Protein AF-A0A932JL00-F1 (afdb_monomer_lite)

Structure (mmCIF, N/CA/C/O backbone):
data_AF-A0A932JL00-F1
#
_entry.id   AF-A0A932JL00-F1
#
loop_
_atom_site.group_PDB
_atom_site.id
_atom_site.type_symbol
_atom_site.label_atom_id
_atom_site.label_alt_id
_atom_site.label_comp_id
_atom_site.label_asym_id
_atom_site.label_entity_id
_atom_site.label_seq_id
_atom_site.pdbx_PDB_ins_code
_atom_site.Cartn_x
_atom_site.Cartn_y
_atom_site.Cartn_z
_atom_site.occupancy
_atom_site.B_iso_or_equiv
_atom_site.auth_seq_id
_atom_site.auth_comp_id
_atom_site.auth_asym_id
_atom_site.auth_atom_id
_atom_site.pdbx_PDB_model_num
ATOM 1 N N . MET A 1 1 ? 27.528 1.401 -10.870 1.00 78.50 1 MET A N 1
ATOM 2 C CA . MET A 1 1 ? 27.891 0.248 -11.725 1.00 78.50 1 MET A CA 1
ATOM 3 C C . MET A 1 1 ? 27.536 0.495 -13.191 1.00 78.50 1 MET A C 1
ATOM 5 O O . MET A 1 1 ? 28.465 0.604 -13.974 1.00 78.50 1 MET A O 1
ATOM 9 N N 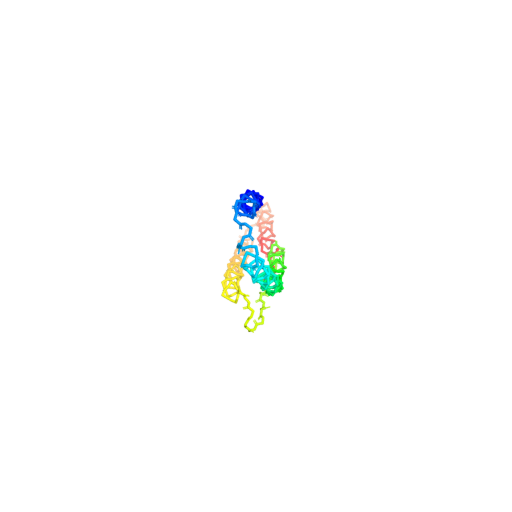. LEU A 1 2 ? 26.266 0.721 -13.560 1.00 83.25 2 LEU A N 1
ATOM 10 C CA . LEU A 1 2 ? 25.858 0.970 -14.962 1.00 83.25 2 LEU A CA 1
ATOM 11 C C . LEU A 1 2 ? 26.535 2.178 -15.641 1.00 83.25 2 LEU A C 1
ATOM 13 O O . LEU A 1 2 ? 26.977 2.084 -16.784 1.00 83.25 2 LEU A O 1
ATOM 17 N N . VAL A 1 3 ? 26.653 3.307 -14.934 1.00 87.56 3 VAL A N 1
ATOM 18 C CA . VAL A 1 3 ? 27.301 4.517 -15.477 1.00 87.56 3 VAL A CA 1
ATOM 19 C C . VAL A 1 3 ? 28.788 4.270 -15.749 1.00 87.56 3 VAL A C 1
ATOM 21 O O . VAL A 1 3 ? 29.287 4.620 -16.811 1.00 87.56 3 VAL A O 1
ATOM 24 N N . ALA A 1 4 ? 29.481 3.591 -14.831 1.00 90.12 4 ALA A N 1
ATOM 25 C CA . ALA A 1 4 ? 30.888 3.241 -15.005 1.00 90.12 4 ALA A CA 1
ATOM 26 C C . ALA A 1 4 ? 31.094 2.278 -16.189 1.00 90.12 4 ALA A C 1
ATOM 28 O O . ALA A 1 4 ? 32.002 2.489 -16.986 1.00 90.12 4 ALA A O 1
ATOM 29 N N . SER A 1 5 ? 30.221 1.277 -16.362 1.00 91.38 5 SER A N 1
ATOM 30 C CA . SER A 1 5 ? 30.289 0.372 -17.518 1.00 91.38 5 SER A CA 1
ATOM 31 C C . SER A 1 5 ? 30.003 1.070 -18.850 1.00 91.38 5 SER A C 1
ATOM 33 O O . SER A 1 5 ? 30.618 0.720 -19.851 1.00 91.38 5 SER A O 1
ATOM 35 N N . LEU A 1 6 ? 29.117 2.074 -18.874 1.00 91.62 6 LEU A N 1
ATOM 36 C CA . LEU A 1 6 ? 28.851 2.883 -20.071 1.00 91.62 6 LEU A CA 1
ATOM 37 C C . LEU A 1 6 ? 30.058 3.741 -20.456 1.00 91.62 6 LEU A C 1
ATOM 39 O O . LEU A 1 6 ? 30.410 3.795 -21.630 1.00 91.62 6 LEU A O 1
ATOM 43 N N . ILE A 1 7 ? 30.706 4.371 -19.471 1.00 93.25 7 ILE A N 1
ATOM 44 C CA . ILE A 1 7 ? 31.892 5.206 -19.698 1.00 93.25 7 ILE A CA 1
ATOM 45 C C . ILE A 1 7 ? 33.051 4.351 -20.219 1.00 93.25 7 ILE A C 1
ATOM 47 O O . ILE A 1 7 ? 33.599 4.649 -21.276 1.00 93.25 7 ILE A O 1
ATOM 51 N N . VAL A 1 8 ? 33.385 3.261 -19.521 1.00 95.88 8 VAL A N 1
ATOM 52 C CA . VAL A 1 8 ? 34.493 2.375 -19.914 1.00 95.88 8 VAL A CA 1
ATOM 53 C C . VAL A 1 8 ? 34.202 1.699 -21.254 1.00 95.88 8 VAL A C 1
ATOM 55 O O . VAL A 1 8 ? 35.066 1.663 -22.124 1.00 95.88 8 VAL A O 1
ATOM 58 N N . GLY A 1 9 ? 32.978 1.205 -21.462 1.00 93.88 9 GLY A N 1
ATOM 59 C CA . GLY A 1 9 ? 32.582 0.600 -22.733 1.00 93.88 9 GLY A CA 1
ATOM 60 C C . GLY A 1 9 ? 32.649 1.587 -23.901 1.00 93.88 9 GLY A C 1
ATOM 61 O O . GLY A 1 9 ? 33.121 1.223 -24.976 1.00 93.88 9 GLY A O 1
ATOM 62 N N . GLY A 1 10 ? 32.230 2.838 -23.685 1.00 93.12 10 GLY A N 1
ATOM 63 C CA . GLY A 1 10 ? 32.310 3.903 -24.683 1.00 93.12 10 GLY A CA 1
ATOM 64 C C . GLY A 1 10 ? 33.749 4.274 -25.046 1.00 93.12 10 GLY A C 1
ATOM 65 O O . GLY A 1 10 ? 34.061 4.397 -26.229 1.00 93.12 10 GLY A O 1
ATOM 66 N N . ASP A 1 11 ? 34.629 4.391 -24.051 1.00 95.19 11 ASP A N 1
ATOM 67 C CA . ASP A 1 11 ? 36.051 4.691 -24.256 1.00 95.19 11 ASP A CA 1
ATOM 68 C C . ASP A 1 11 ? 36.781 3.567 -25.010 1.00 95.19 11 ASP A C 1
ATOM 70 O O . ASP A 1 11 ? 37.475 3.819 -26.000 1.00 95.19 11 ASP A O 1
ATOM 74 N N . VAL A 1 12 ? 36.545 2.309 -24.618 1.00 96.19 12 VAL A N 1
ATOM 75 C CA . VAL A 1 12 ? 37.087 1.129 -25.311 1.00 96.19 12 VAL A CA 1
ATOM 76 C C . VAL A 1 12 ? 36.585 1.073 -26.754 1.00 96.19 12 VAL A C 1
ATOM 78 O O . VAL A 1 12 ? 37.373 0.874 -27.678 1.00 96.19 12 VAL A O 1
ATOM 81 N N . TYR A 1 13 ? 35.286 1.291 -26.972 1.00 94.12 13 TYR A N 1
ATOM 82 C CA . TYR A 1 13 ? 34.692 1.307 -28.307 1.00 94.12 13 TYR A CA 1
ATOM 83 C C . TYR A 1 13 ? 35.281 2.407 -29.198 1.00 94.12 13 TYR A C 1
ATOM 85 O O . TYR A 1 13 ? 35.635 2.152 -30.354 1.00 94.12 13 TYR A O 1
ATOM 93 N N . TYR A 1 14 ? 35.413 3.622 -28.660 1.00 93.62 14 TYR A N 1
ATOM 94 C CA . TYR A 1 14 ? 36.013 4.753 -29.360 1.00 93.62 14 TYR A CA 1
ATOM 95 C C . TYR A 1 14 ? 37.471 4.465 -29.727 1.00 93.62 14 TYR A C 1
ATOM 97 O O . TYR A 1 14 ? 37.856 4.638 -30.884 1.00 93.62 14 TYR A O 1
ATOM 105 N N . SER A 1 15 ? 38.258 3.957 -28.776 1.00 94.25 15 SER A N 1
ATOM 106 C CA . SER A 1 15 ? 39.670 3.623 -28.974 1.00 94.25 15 SER A CA 1
ATOM 107 C C . SER A 1 15 ? 39.868 2.544 -30.042 1.00 94.25 15 SER A C 1
ATOM 109 O O . SER A 1 15 ? 40.681 2.725 -30.949 1.00 94.25 15 SER A O 1
ATOM 111 N N . LEU A 1 16 ? 39.081 1.462 -30.000 1.00 90.81 16 LEU A N 1
ATOM 112 C CA . LEU A 1 16 ? 39.131 0.384 -30.997 1.00 90.81 16 LEU A CA 1
ATOM 113 C C . LEU A 1 16 ? 38.713 0.861 -32.390 1.00 90.81 16 LEU A C 1
ATOM 115 O O . LEU A 1 16 ? 39.381 0.553 -33.376 1.00 90.81 16 LEU A O 1
ATOM 119 N N . THR A 1 17 ? 37.630 1.637 -32.476 1.00 90.75 17 THR A N 1
ATOM 120 C CA . THR A 1 17 ? 37.140 2.168 -33.755 1.00 90.75 17 THR A CA 1
ATOM 121 C C . THR A 1 17 ? 38.160 3.127 -34.362 1.00 90.75 17 THR A C 1
ATOM 123 O O . THR A 1 17 ? 38.459 3.039 -35.550 1.00 90.75 17 THR A O 1
ATOM 126 N N . ARG A 1 18 ? 38.748 4.007 -33.543 1.00 91.44 18 ARG A N 1
ATOM 127 C CA . ARG A 1 18 ? 39.792 4.941 -33.972 1.00 91.44 18 ARG A CA 1
ATOM 128 C C . ARG A 1 18 ? 41.022 4.205 -34.499 1.00 91.44 18 ARG A C 1
ATOM 130 O O . ARG A 1 18 ? 41.490 4.555 -35.575 1.00 91.44 18 ARG A O 1
ATOM 137 N N . MET A 1 19 ? 41.495 3.183 -33.782 1.00 90.94 19 MET A N 1
ATOM 138 C CA . MET A 1 19 ? 42.639 2.360 -34.191 1.00 90.94 19 MET A CA 1
ATOM 139 C C . MET A 1 19 ? 42.373 1.618 -35.510 1.00 90.94 19 MET A C 1
ATOM 141 O O . MET A 1 19 ? 43.203 1.641 -36.415 1.00 90.94 19 MET A O 1
ATOM 145 N N . MET A 1 20 ? 41.192 1.010 -35.661 1.00 88.38 20 MET A N 1
ATOM 146 C CA . MET A 1 20 ? 40.804 0.306 -36.891 1.00 88.38 20 MET A CA 1
ATOM 147 C C . MET A 1 20 ? 40.716 1.238 -38.103 1.00 88.38 20 MET A C 1
ATOM 149 O O . MET A 1 20 ? 41.173 0.881 -39.187 1.00 88.38 20 MET A O 1
ATOM 153 N N . LEU A 1 21 ? 40.153 2.437 -37.926 1.00 89.31 21 LEU A N 1
ATOM 154 C CA . LEU A 1 21 ? 40.015 3.416 -39.006 1.00 89.31 21 LEU A CA 1
ATOM 155 C C . LEU A 1 21 ? 41.364 4.002 -39.450 1.00 89.31 21 LEU A C 1
ATOM 157 O O . LEU A 1 21 ? 41.516 4.324 -40.626 1.00 89.31 21 LEU A O 1
ATOM 161 N N . THR A 1 22 ? 42.344 4.126 -38.546 1.00 90.56 22 THR A N 1
ATOM 162 C CA . THR A 1 22 ? 43.698 4.591 -38.896 1.00 90.56 22 THR A CA 1
ATOM 163 C C . THR A 1 22 ? 44.532 3.528 -39.606 1.00 90.56 22 THR A C 1
ATOM 165 O O . THR A 1 22 ? 45.261 3.861 -40.535 1.00 90.56 22 THR A O 1
ATOM 168 N N . GLU A 1 23 ? 44.419 2.263 -39.195 1.00 90.19 23 GLU A N 1
ATOM 169 C CA . GLU A 1 23 ? 45.230 1.157 -39.730 1.00 90.19 23 GLU A CA 1
ATOM 170 C C . GLU A 1 23 ? 44.653 0.572 -41.031 1.00 90.19 23 GLU A C 1
ATOM 172 O O . GLU A 1 23 ? 45.385 0.088 -41.891 1.00 90.19 23 GLU A O 1
ATOM 177 N N . CYS A 1 24 ? 43.329 0.603 -41.205 1.00 88.00 24 CYS A N 1
ATOM 178 C CA . CYS A 1 24 ? 42.638 0.015 -42.354 1.00 88.00 24 CYS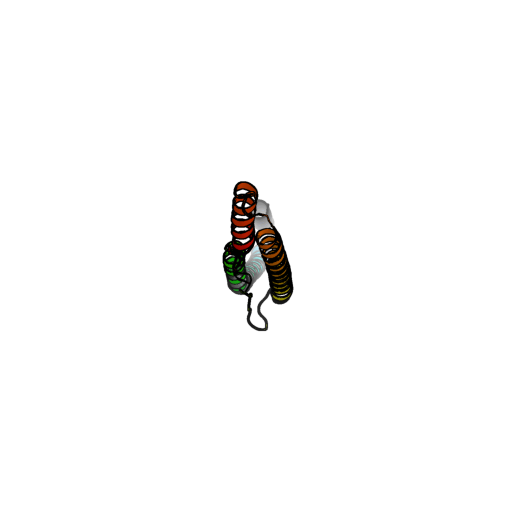 A CA 1
ATOM 179 C C . CYS A 1 24 ? 41.596 0.990 -42.930 1.00 88.00 24 CYS A C 1
ATOM 181 O O . CYS A 1 24 ? 40.391 0.802 -42.747 1.00 88.00 24 CYS A O 1
ATOM 183 N N . PRO A 1 25 ? 42.008 2.011 -43.700 1.00 84.38 25 PRO A N 1
ATOM 184 C CA . PRO A 1 25 ? 41.074 3.009 -44.229 1.00 84.38 25 PRO A CA 1
ATOM 185 C C . PRO A 1 25 ? 40.015 2.416 -45.179 1.00 84.38 25 PRO A C 1
ATOM 187 O O . PRO A 1 25 ? 38.928 2.977 -45.322 1.00 84.38 25 PRO A O 1
ATOM 190 N N . SER A 1 26 ? 40.274 1.244 -45.773 1.00 88.25 26 SER A N 1
ATOM 191 C CA . SER A 1 26 ? 39.343 0.526 -46.658 1.00 88.25 26 SER A CA 1
ATOM 192 C C . SER A 1 26 ? 38.091 -0.036 -45.965 1.00 88.25 26 SER A C 1
ATOM 194 O O . SER A 1 26 ? 37.159 -0.455 -46.653 1.00 88.25 26 SER A O 1
ATOM 196 N N . VAL A 1 27 ? 38.029 -0.060 -44.625 1.00 89.31 27 VAL A N 1
ATOM 197 C CA . VAL A 1 27 ? 36.839 -0.520 -43.878 1.00 89.31 27 VAL A CA 1
ATOM 198 C C . VAL A 1 27 ? 35.936 0.614 -43.390 1.00 89.31 27 VAL A C 1
ATOM 200 O O . VAL A 1 27 ? 34.888 0.331 -42.810 1.00 89.31 27 VAL A O 1
ATOM 203 N N . THR A 1 28 ? 36.292 1.876 -43.653 1.00 88.12 28 THR A N 1
ATOM 204 C CA . THR A 1 28 ? 35.581 3.063 -43.143 1.00 88.12 28 THR A CA 1
ATOM 205 C C . THR A 1 28 ? 34.084 3.030 -43.440 1.00 88.12 28 THR A C 1
ATOM 207 O O . THR A 1 28 ? 33.276 3.184 -42.525 1.00 88.12 28 THR A O 1
ATOM 210 N N . ASP A 1 29 ? 33.698 2.722 -44.679 1.00 89.31 29 ASP A N 1
ATOM 211 C CA . ASP A 1 29 ? 32.286 2.676 -45.078 1.00 89.31 29 ASP A CA 1
ATOM 212 C C . ASP A 1 29 ? 31.510 1.568 -44.353 1.00 89.31 29 ASP A C 1
ATOM 214 O O . ASP A 1 29 ? 30.368 1.763 -43.934 1.00 89.31 29 ASP A O 1
ATOM 218 N N . ARG A 1 30 ? 32.142 0.405 -44.140 1.00 89.06 30 ARG A N 1
ATOM 219 C CA . ARG A 1 30 ? 31.531 -0.718 -43.408 1.00 89.06 30 ARG A CA 1
ATOM 220 C C . ARG A 1 30 ? 31.348 -0.389 -41.929 1.00 89.06 30 ARG A C 1
ATOM 222 O O . ARG A 1 30 ? 30.302 -0.698 -41.361 1.00 89.06 30 ARG A O 1
ATOM 229 N N . VAL A 1 31 ? 32.336 0.267 -41.320 1.00 90.12 31 VAL A N 1
ATOM 230 C CA . VAL A 1 31 ? 32.264 0.739 -39.930 1.00 90.12 31 VAL A CA 1
ATOM 231 C C . VAL A 1 31 ? 31.180 1.806 -39.783 1.00 90.12 31 VAL A C 1
ATOM 233 O O . VAL A 1 31 ? 30.378 1.730 -38.857 1.00 90.12 31 VAL A O 1
ATOM 236 N N . MET A 1 32 ? 31.089 2.764 -40.710 1.00 87.69 32 MET A N 1
ATOM 237 C CA . MET A 1 32 ? 30.030 3.776 -40.697 1.00 87.69 32 MET A CA 1
ATOM 238 C C . MET A 1 32 ? 28.636 3.147 -40.800 1.00 87.69 32 MET A C 1
ATOM 240 O O . MET A 1 32 ? 27.778 3.466 -39.981 1.00 87.69 32 MET A O 1
ATOM 244 N N . GLN A 1 33 ? 28.419 2.205 -41.725 1.00 90.12 33 GLN A N 1
ATOM 245 C CA . GLN A 1 33 ? 27.143 1.487 -41.843 1.00 90.12 33 GLN A CA 1
ATOM 246 C C . GLN A 1 33 ? 26.785 0.726 -40.558 1.00 90.12 33 GLN A C 1
ATOM 248 O O . GLN A 1 33 ? 25.649 0.813 -40.082 1.00 90.12 33 GLN A O 1
ATOM 253 N N . PHE A 1 34 ? 27.750 0.015 -39.966 1.00 90.56 34 PHE A N 1
ATOM 254 C CA . PHE A 1 34 ? 27.550 -0.683 -38.696 1.00 90.56 34 PHE A CA 1
ATOM 255 C C . PHE A 1 34 ? 27.177 0.290 -37.570 1.00 90.56 34 PHE A C 1
ATOM 257 O O . PHE A 1 34 ? 26.206 0.050 -36.851 1.00 90.56 34 PHE A O 1
ATOM 264 N N . ASN A 1 35 ? 27.887 1.416 -37.462 1.00 91.12 35 ASN A N 1
ATOM 265 C CA . ASN A 1 35 ? 27.636 2.441 -36.450 1.00 91.12 35 ASN A CA 1
ATOM 266 C C . ASN A 1 35 ? 26.253 3.070 -36.608 1.00 91.12 35 ASN A C 1
ATOM 268 O O . ASN A 1 35 ? 25.561 3.261 -35.612 1.00 91.12 35 ASN A O 1
ATOM 272 N N . THR A 1 36 ? 25.811 3.355 -37.836 1.00 92.00 36 THR A N 1
ATOM 273 C CA . THR A 1 36 ? 24.462 3.876 -38.088 1.00 92.00 36 THR A CA 1
ATOM 274 C C . THR A 1 36 ? 23.394 2.888 -37.621 1.00 92.00 36 THR A C 1
ATOM 276 O O . THR A 1 36 ? 22.477 3.275 -36.898 1.00 92.00 36 THR A O 1
ATOM 279 N N . VAL A 1 37 ? 23.527 1.599 -37.956 1.00 95.12 37 VAL A N 1
ATOM 280 C CA . VAL A 1 37 ? 22.593 0.557 -37.492 1.00 95.12 37 VAL A CA 1
ATOM 281 C C . VAL A 1 37 ? 22.622 0.421 -35.967 1.00 95.12 37 VAL A C 1
ATOM 283 O O . VAL A 1 37 ? 21.574 0.268 -35.337 1.00 95.12 37 VAL A O 1
ATOM 286 N N . LEU A 1 38 ? 23.807 0.488 -35.358 1.00 93.50 38 LEU A N 1
ATOM 287 C CA . LEU A 1 38 ? 23.986 0.412 -33.911 1.00 93.50 38 LEU A CA 1
ATOM 288 C C . LEU A 1 38 ? 23.314 1.598 -33.202 1.00 93.50 38 LEU A C 1
ATOM 290 O O . LEU A 1 38 ? 22.572 1.381 -32.247 1.00 93.50 38 LEU A O 1
ATOM 294 N N . LEU A 1 39 ? 23.491 2.826 -33.699 1.00 93.62 39 LEU A N 1
ATOM 295 C CA . LEU A 1 39 ? 22.846 4.025 -33.152 1.00 93.62 39 LEU A CA 1
ATOM 296 C C . LEU A 1 39 ? 21.319 3.951 -33.242 1.00 93.62 39 LEU A C 1
ATOM 298 O O . LEU A 1 39 ? 20.639 4.257 -32.263 1.00 93.62 39 LEU A O 1
ATOM 302 N N . VAL A 1 40 ? 20.775 3.486 -34.372 1.00 96.56 40 VAL A N 1
ATOM 303 C CA . VAL A 1 40 ? 19.325 3.282 -34.531 1.00 96.56 40 VAL A CA 1
ATOM 304 C C . VAL A 1 40 ? 18.798 2.273 -33.508 1.00 96.56 40 VAL A C 1
ATOM 306 O O . VAL A 1 40 ? 17.778 2.524 -32.867 1.00 96.56 40 VAL A O 1
ATOM 309 N N . LYS A 1 41 ? 19.504 1.155 -33.294 1.00 95.50 41 LYS A N 1
ATOM 310 C CA . LYS A 1 41 ? 19.125 0.155 -32.281 1.00 95.50 41 LYS A CA 1
ATOM 311 C C . LYS A 1 41 ? 19.177 0.722 -30.863 1.00 95.50 41 LYS A C 1
ATOM 313 O O . LYS A 1 41 ? 18.244 0.496 -30.100 1.00 95.50 41 LYS A O 1
ATOM 318 N N . ILE A 1 42 ? 20.227 1.472 -30.515 1.00 94.38 42 ILE A N 1
ATOM 319 C CA . ILE A 1 42 ? 20.333 2.128 -29.202 1.00 94.38 42 ILE A CA 1
ATOM 320 C C . ILE A 1 42 ? 19.154 3.077 -28.988 1.00 94.38 42 ILE A C 1
ATOM 322 O O . ILE A 1 42 ? 18.496 2.997 -27.953 1.00 94.38 42 ILE A O 1
ATOM 326 N N . ALA A 1 43 ? 18.857 3.939 -29.963 1.00 95.69 43 ALA A N 1
ATOM 327 C CA . ALA A 1 43 ? 17.735 4.868 -29.874 1.00 95.69 43 ALA A CA 1
ATOM 328 C C . ALA A 1 43 ? 16.399 4.128 -29.684 1.00 95.69 43 ALA A C 1
ATOM 330 O O . ALA A 1 43 ? 15.601 4.506 -28.826 1.00 95.69 43 ALA A O 1
ATOM 331 N N . LEU A 1 44 ? 16.188 3.033 -30.421 1.00 97.88 44 LEU A N 1
ATOM 332 C CA . LEU A 1 44 ? 14.998 2.193 -30.298 1.00 97.88 44 LEU A CA 1
ATOM 333 C C . LEU A 1 44 ? 14.882 1.549 -28.909 1.00 97.88 44 LEU A C 1
ATOM 335 O O . LEU A 1 44 ? 13.812 1.592 -28.305 1.00 97.88 44 LEU A O 1
ATOM 339 N N . TYR A 1 45 ? 15.970 0.997 -28.368 1.00 96.25 45 TYR A N 1
ATOM 340 C CA . TYR A 1 45 ? 15.964 0.401 -27.029 1.00 96.25 45 TYR A CA 1
ATOM 341 C C . TYR A 1 45 ? 15.751 1.434 -25.925 1.00 96.25 45 TYR A C 1
ATOM 343 O O . TYR A 1 45 ? 15.009 1.161 -24.983 1.00 96.25 45 TYR A O 1
ATOM 351 N N . LEU A 1 46 ? 16.349 2.622 -26.042 1.00 95.44 46 LEU A N 1
ATOM 352 C CA . LEU A 1 46 ? 16.116 3.718 -25.100 1.00 95.44 46 LEU A CA 1
ATOM 353 C C . LEU A 1 46 ? 14.655 4.177 -25.133 1.00 95.44 46 LEU A C 1
ATOM 355 O O . LEU A 1 46 ? 14.045 4.333 -24.077 1.00 95.44 46 LEU A O 1
ATOM 359 N N . GLY A 1 47 ? 14.076 4.332 -26.327 1.00 97.12 47 GLY A N 1
ATOM 360 C CA . GLY A 1 47 ? 12.661 4.668 -26.488 1.00 97.12 47 GLY A CA 1
ATOM 361 C C . GLY A 1 47 ? 11.737 3.609 -25.883 1.00 97.12 47 GLY A C 1
ATOM 362 O O . GLY A 1 47 ? 10.811 3.944 -25.144 1.00 97.12 47 GLY A O 1
ATOM 363 N N . LEU A 1 48 ? 12.026 2.327 -26.126 1.00 97.00 48 LEU A N 1
ATOM 364 C CA . LEU A 1 48 ? 11.269 1.213 -25.555 1.00 97.00 48 LEU A CA 1
ATOM 365 C C . LEU A 1 48 ? 11.372 1.174 -24.023 1.00 97.00 48 LEU A C 1
ATOM 367 O O . LEU A 1 48 ? 10.356 1.047 -23.345 1.00 97.00 48 LEU A O 1
ATOM 371 N N . MET A 1 49 ? 12.577 1.326 -23.469 1.00 96.25 49 MET A N 1
ATOM 372 C CA . MET A 1 49 ? 12.790 1.369 -22.019 1.00 96.25 49 MET A CA 1
ATOM 373 C C . MET A 1 49 ? 12.057 2.540 -21.369 1.00 96.25 49 MET A C 1
ATOM 375 O O . MET A 1 49 ? 11.440 2.367 -20.319 1.00 96.25 49 MET A O 1
ATOM 379 N N . LEU A 1 50 ? 12.074 3.716 -22.001 1.00 95.38 50 LEU A N 1
ATOM 380 C CA . LEU A 1 50 ? 11.332 4.876 -21.521 1.00 95.38 50 LEU A CA 1
ATOM 381 C C . LEU A 1 50 ? 9.824 4.598 -21.509 1.00 95.38 50 LEU A C 1
ATOM 383 O O . LEU A 1 50 ? 9.166 4.847 -20.500 1.00 95.38 50 LEU A O 1
ATOM 387 N N . MET A 1 51 ? 9.286 4.032 -22.592 1.00 96.06 51 MET A N 1
ATOM 388 C CA . MET A 1 51 ? 7.874 3.650 -22.676 1.00 96.06 51 MET A CA 1
ATOM 389 C C . MET A 1 51 ? 7.472 2.653 -21.588 1.00 96.06 51 MET A C 1
ATOM 391 O O . MET A 1 51 ? 6.475 2.875 -20.903 1.00 96.06 51 MET A O 1
ATOM 395 N N . ILE A 1 52 ? 8.251 1.584 -21.396 1.00 94.75 52 ILE A N 1
ATOM 396 C CA . ILE A 1 52 ? 7.987 0.575 -20.360 1.00 94.75 52 ILE A CA 1
ATOM 397 C C . ILE A 1 52 ? 8.049 1.213 -18.970 1.00 94.75 52 ILE A C 1
ATOM 399 O O . ILE A 1 52 ? 7.152 0.999 -18.159 1.00 94.75 52 ILE A O 1
ATOM 403 N N . SER A 1 53 ? 9.072 2.026 -18.702 1.00 92.19 53 SER A N 1
ATOM 404 C CA . SER A 1 53 ? 9.256 2.690 -17.408 1.00 92.19 53 SER A CA 1
ATOM 405 C C . SE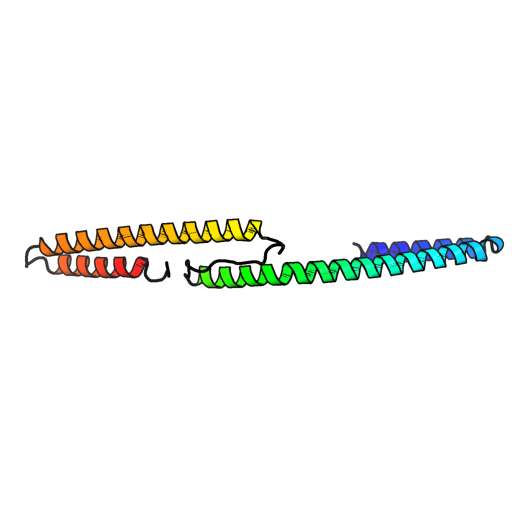R A 1 53 ? 8.079 3.600 -17.056 1.00 92.19 53 SER A C 1
ATOM 407 O O . SER A 1 53 ? 7.537 3.514 -15.952 1.00 92.19 53 SER A O 1
ATOM 409 N N . LEU A 1 54 ? 7.626 4.423 -18.007 1.00 91.81 54 LEU A N 1
ATOM 410 C CA . LEU A 1 54 ? 6.463 5.292 -17.820 1.00 91.81 54 LEU A CA 1
ATOM 411 C C . LEU A 1 54 ? 5.186 4.477 -17.598 1.00 91.81 54 LEU A C 1
ATOM 413 O O . LEU A 1 54 ? 4.411 4.777 -16.689 1.00 91.81 54 LEU A O 1
ATOM 417 N N . TYR A 1 55 ? 4.992 3.422 -18.390 1.00 89.38 55 TYR A N 1
ATOM 418 C CA . TYR A 1 55 ? 3.829 2.546 -18.285 1.00 89.38 55 TYR A CA 1
ATOM 419 C C . TYR A 1 55 ? 3.744 1.856 -16.915 1.00 89.38 55 TYR A C 1
ATOM 421 O O . TYR A 1 55 ? 2.711 1.922 -16.247 1.00 89.38 55 TYR A O 1
ATOM 429 N N . VAL A 1 56 ? 4.842 1.243 -16.466 1.00 88.00 56 VAL A N 1
ATOM 430 C CA . VAL A 1 56 ? 4.925 0.560 -15.167 1.00 88.00 56 VAL A CA 1
ATOM 431 C C . VAL A 1 56 ? 4.735 1.563 -14.030 1.00 88.00 56 VAL A C 1
ATOM 433 O O . VAL A 1 56 ? 3.881 1.358 -13.170 1.00 88.00 56 VAL A O 1
ATOM 436 N N . SER A 1 57 ? 5.457 2.686 -14.051 1.00 88.44 57 SER A N 1
ATOM 437 C CA . SER A 1 57 ? 5.392 3.688 -12.978 1.00 88.44 57 SER A CA 1
ATOM 438 C C . SER A 1 57 ? 3.962 4.182 -12.735 1.00 88.44 57 SER A C 1
ATOM 440 O O . SER A 1 57 ? 3.509 4.236 -11.591 1.00 88.44 57 SER A O 1
ATOM 442 N N . HIS A 1 58 ? 3.210 4.471 -13.801 1.00 84.31 58 HIS A N 1
ATOM 443 C CA . HIS A 1 58 ? 1.824 4.923 -13.673 1.00 84.31 58 HIS A CA 1
ATOM 444 C C . HIS A 1 58 ? 0.868 3.841 -13.161 1.00 84.31 58 HIS A C 1
ATOM 446 O O . HIS A 1 58 ? -0.070 4.161 -12.428 1.00 84.31 58 HIS A O 1
ATOM 452 N N . ARG A 1 59 ? 1.098 2.572 -13.514 1.00 87.12 59 ARG A N 1
ATOM 453 C CA . ARG A 1 59 ? 0.214 1.462 -13.132 1.00 87.12 59 ARG A CA 1
ATOM 454 C C . ARG A 1 59 ? 0.363 1.064 -11.659 1.00 87.12 59 ARG A C 1
ATOM 456 O O . ARG A 1 59 ? -0.625 0.668 -11.053 1.00 87.12 59 ARG A O 1
ATOM 463 N N . PHE A 1 60 ? 1.549 1.230 -11.066 1.00 91.94 60 PHE A N 1
ATOM 464 C CA . PHE A 1 60 ? 1.798 0.911 -9.650 1.00 91.94 60 PHE A CA 1
ATOM 465 C C . PHE A 1 60 ? 1.534 2.078 -8.690 1.00 91.94 60 PHE A C 1
ATOM 467 O O . PHE A 1 60 ? 1.060 1.852 -7.577 1.00 91.94 60 PHE A O 1
ATOM 474 N N . ALA A 1 61 ? 1.794 3.324 -9.101 1.00 91.31 61 ALA A N 1
ATOM 475 C CA . ALA A 1 61 ? 1.668 4.481 -8.211 1.00 91.31 61 ALA A CA 1
ATOM 476 C C . ALA A 1 61 ? 0.247 4.647 -7.636 1.00 91.31 61 ALA A C 1
ATOM 478 O O . ALA A 1 61 ? 0.083 4.933 -6.451 1.00 91.31 61 ALA A O 1
ATOM 479 N N . GLY A 1 62 ? -0.784 4.424 -8.459 1.00 91.06 62 GLY A N 1
ATOM 480 C CA . GLY A 1 62 ? -2.185 4.523 -8.039 1.00 91.06 62 GLY A CA 1
ATOM 481 C C . GLY A 1 62 ? -2.571 3.508 -6.953 1.00 91.06 62 GLY A C 1
ATOM 482 O O . GLY A 1 62 ? -3.042 3.923 -5.891 1.00 91.06 62 GLY A O 1
ATOM 483 N N . PRO A 1 63 ? -2.381 2.194 -7.183 1.00 94.00 63 PRO A N 1
ATOM 484 C CA . PRO A 1 63 ? -2.594 1.167 -6.168 1.00 94.00 63 PRO A CA 1
ATOM 485 C C . PRO A 1 63 ? -1.806 1.414 -4.879 1.00 94.00 63 PRO A C 1
ATOM 487 O O . PRO A 1 63 ? -2.404 1.404 -3.806 1.00 94.00 63 PRO A O 1
ATOM 490 N N . ILE A 1 64 ? -0.506 1.721 -4.969 1.00 95.56 64 ILE A N 1
ATOM 491 C CA . ILE A 1 64 ? 0.342 1.973 -3.791 1.00 95.56 64 ILE A CA 1
ATOM 492 C C . ILE A 1 64 ? -0.211 3.129 -2.949 1.00 95.56 64 ILE A C 1
ATOM 494 O O . ILE A 1 64 ? -0.340 2.998 -1.734 1.00 95.56 64 ILE A O 1
ATOM 498 N N . TYR A 1 65 ? -0.619 4.227 -3.587 1.00 94.38 65 TYR A N 1
ATOM 499 C CA . TYR A 1 65 ? -1.224 5.361 -2.889 1.00 94.38 65 TYR A CA 1
ATOM 500 C C . TYR A 1 65 ? -2.529 4.982 -2.165 1.00 94.38 65 TYR A C 1
ATOM 502 O O . TYR A 1 65 ? -2.780 5.426 -1.043 1.00 94.38 65 TYR A O 1
ATOM 510 N N . ARG A 1 66 ? -3.364 4.123 -2.769 1.00 95.31 66 ARG A N 1
ATOM 511 C CA . ARG A 1 66 ? -4.595 3.621 -2.128 1.00 95.31 66 ARG A CA 1
ATOM 512 C C . ARG A 1 66 ? -4.296 2.766 -0.893 1.00 95.31 66 ARG A C 1
ATOM 514 O O . ARG A 1 66 ? -5.004 2.896 0.111 1.00 95.31 66 ARG A O 1
ATOM 521 N N . PHE A 1 67 ? -3.254 1.934 -0.939 1.00 97.06 67 PHE A N 1
ATOM 522 C CA . PHE A 1 67 ? -2.785 1.196 0.237 1.00 97.06 67 PHE A CA 1
ATOM 523 C C . PHE A 1 67 ? -2.267 2.137 1.318 1.00 97.06 67 PHE A C 1
ATOM 525 O O . PHE A 1 67 ? -2.686 2.010 2.460 1.00 97.06 67 PHE A O 1
ATOM 532 N N . GLU A 1 68 ? -1.434 3.120 0.968 1.00 97.00 68 GLU A N 1
ATOM 533 C CA . GLU A 1 68 ? -0.910 4.100 1.926 1.00 97.00 68 GLU A CA 1
ATOM 534 C C . GLU A 1 68 ? -2.044 4.801 2.689 1.00 97.00 68 GLU A C 1
ATOM 536 O O . GLU A 1 68 ? -2.026 4.871 3.919 1.00 97.00 68 GLU A O 1
ATOM 541 N N . LYS A 1 69 ? -3.081 5.251 1.970 1.00 96.31 69 LYS A N 1
ATOM 542 C CA . LYS A 1 69 ? -4.261 5.869 2.586 1.00 96.31 69 LYS A CA 1
ATOM 543 C C . LYS A 1 69 ? -5.040 4.914 3.474 1.00 96.31 69 LYS A C 1
ATOM 545 O O . LYS A 1 69 ? -5.445 5.302 4.565 1.00 96.31 69 LYS A O 1
ATOM 550 N N . SER A 1 70 ? -5.187 3.665 3.053 1.00 96.50 70 SER A N 1
ATOM 551 C CA . SER A 1 70 ? -5.868 2.652 3.861 1.00 96.50 70 SER A CA 1
ATOM 552 C C . SER A 1 70 ? -5.081 2.308 5.125 1.00 96.50 70 SER A C 1
ATOM 554 O O . SER A 1 70 ? -5.678 2.182 6.187 1.00 96.50 70 SER A O 1
ATOM 556 N N . CYS A 1 71 ? -3.751 2.231 5.048 1.00 97.12 71 CYS A N 1
ATOM 557 C CA . CYS A 1 71 ? -2.877 2.058 6.207 1.00 97.12 71 CYS A CA 1
ATOM 558 C C . CYS A 1 71 ? -2.977 3.242 7.177 1.00 97.12 71 CYS A C 1
ATOM 560 O O . CYS A 1 71 ? -3.015 3.023 8.383 1.00 97.12 71 CYS A O 1
ATOM 562 N N . GLN A 1 72 ? -3.054 4.479 6.669 1.00 96.75 72 GLN A N 1
ATOM 563 C CA . GLN A 1 72 ? -3.283 5.674 7.494 1.00 96.75 72 GLN A CA 1
ATOM 564 C C . GLN A 1 72 ? -4.646 5.618 8.201 1.00 96.75 72 GLN A C 1
ATOM 566 O O . GLN A 1 72 ? -4.730 5.911 9.388 1.00 96.75 72 GLN A O 1
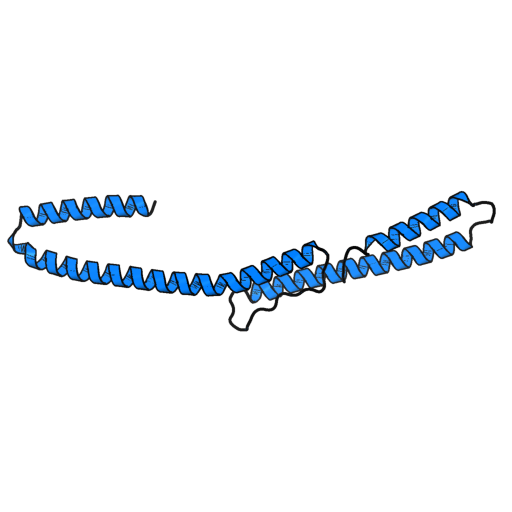ATOM 571 N N . SER A 1 73 ? -5.715 5.210 7.515 1.00 95.75 73 SER A N 1
ATOM 572 C CA . SER A 1 73 ? -7.027 5.026 8.153 1.00 95.75 73 SER A CA 1
ATOM 573 C C . SER A 1 73 ? -7.006 3.918 9.210 1.00 95.75 73 SER A C 1
ATOM 575 O O . SER A 1 73 ? -7.530 4.108 10.307 1.00 95.75 73 SER A O 1
ATOM 577 N N . LEU A 1 74 ? -6.352 2.793 8.910 1.00 95.81 74 LEU A N 1
ATOM 578 C CA . LEU A 1 74 ? -6.233 1.659 9.822 1.00 95.81 74 LEU A CA 1
ATOM 579 C C . LEU A 1 74 ? -5.430 2.022 11.081 1.00 95.81 74 LEU A C 1
ATOM 581 O O . LEU A 1 74 ? -5.824 1.652 12.184 1.00 95.81 74 LEU A O 1
ATOM 585 N N . SER A 1 75 ? -4.337 2.783 10.940 1.00 94.94 75 SER A N 1
ATOM 586 C CA . SER A 1 75 ? -3.513 3.224 12.076 1.00 94.94 75 SER A CA 1
ATOM 587 C C . SER A 1 75 ? -4.219 4.239 12.976 1.00 94.94 75 SER A C 1
ATOM 589 O O . SER A 1 75 ? -3.927 4.305 14.168 1.00 94.94 75 SER A O 1
ATOM 591 N N . LEU A 1 76 ? -5.182 4.985 12.431 1.00 94.75 76 LEU A N 1
ATOM 592 C CA . LEU A 1 76 ? -6.082 5.862 13.184 1.00 94.75 76 LEU A CA 1
ATOM 593 C C . LEU A 1 76 ? -7.242 5.111 13.860 1.00 94.75 76 LEU A C 1
ATOM 595 O O . LEU A 1 76 ? -8.083 5.741 14.497 1.00 94.75 76 LEU A O 1
ATOM 599 N N . GLY A 1 77 ? -7.292 3.782 13.734 1.00 94.00 77 GLY A N 1
ATOM 600 C CA . GLY A 1 77 ? -8.296 2.936 14.369 1.00 94.00 77 GLY A CA 1
ATOM 601 C C . GLY A 1 77 ? -9.554 2.701 13.531 1.00 94.00 77 GLY A C 1
ATOM 602 O O . GLY A 1 77 ? -10.483 2.080 14.041 1.00 94.00 77 GLY A O 1
ATOM 603 N N . ASP A 1 78 ? -9.615 3.148 12.269 1.00 96.38 78 ASP A N 1
ATOM 604 C CA . ASP A 1 78 ? -10.719 2.805 11.364 1.00 96.38 78 ASP A CA 1
ATOM 605 C C . ASP A 1 78 ? -10.494 1.428 10.730 1.00 96.38 78 ASP A C 1
ATOM 607 O O . ASP A 1 78 ? -9.858 1.286 9.684 1.00 96.38 78 ASP A O 1
ATOM 611 N N . LEU A 1 79 ? -11.054 0.403 11.374 1.00 95.69 79 LEU A N 1
AT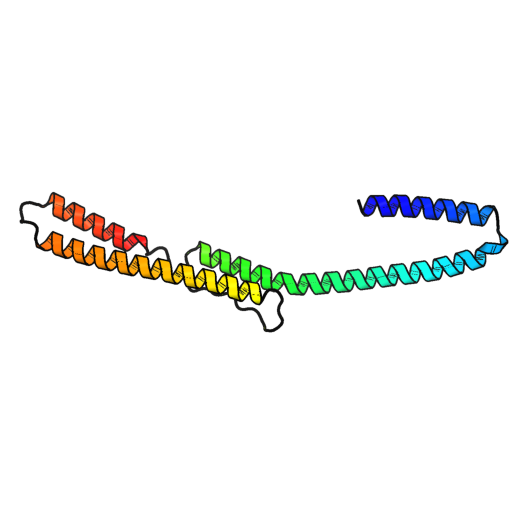OM 612 C CA . LEU A 1 79 ? -10.986 -0.988 10.932 1.00 95.69 79 LEU A CA 1
ATOM 613 C C . LEU A 1 79 ? -12.074 -1.333 9.906 1.00 95.69 79 LEU A C 1
ATOM 615 O O . LEU A 1 79 ? -12.133 -2.468 9.436 1.00 95.69 79 LEU A O 1
ATOM 619 N N . THR A 1 80 ? -12.929 -0.375 9.531 1.00 95.06 80 THR A N 1
ATOM 620 C CA . THR A 1 80 ? -13.992 -0.561 8.527 1.00 95.06 80 THR A CA 1
ATOM 621 C C . THR A 1 80 ? -13.516 -0.251 7.109 1.00 95.06 80 THR A C 1
ATOM 623 O O . THR A 1 80 ? -14.114 -0.713 6.136 1.00 95.06 80 THR A O 1
ATOM 626 N N . HIS A 1 81 ? -12.414 0.493 6.974 1.00 94.69 81 HIS A N 1
ATOM 627 C CA . HIS A 1 81 ? -11.853 0.854 5.677 1.00 94.69 81 HIS A CA 1
ATOM 628 C C . HIS A 1 81 ? -11.313 -0.376 4.931 1.00 94.69 81 HIS A C 1
ATOM 630 O O . HIS A 1 81 ? -10.721 -1.283 5.522 1.00 94.69 81 HIS A O 1
ATOM 636 N N . ARG A 1 82 ? -11.503 -0.410 3.609 1.00 95.56 82 ARG A N 1
ATOM 637 C CA . ARG A 1 82 ? -11.024 -1.480 2.722 1.00 95.56 82 ARG A CA 1
ATOM 638 C C . ARG A 1 82 ? -10.374 -0.890 1.482 1.00 95.56 82 ARG A C 1
ATOM 640 O O . ARG A 1 82 ? -10.805 0.145 0.978 1.00 95.56 82 ARG A O 1
ATOM 647 N N . VAL A 1 83 ? -9.351 -1.569 0.979 1.00 97.25 83 VAL A N 1
ATOM 648 C CA . VAL A 1 83 ? -8.733 -1.232 -0.303 1.00 97.25 83 VAL A CA 1
ATOM 649 C C . VAL A 1 83 ? -9.614 -1.785 -1.421 1.00 97.25 83 VAL A C 1
ATOM 651 O O . VAL A 1 83 ? -10.030 -2.942 -1.376 1.00 97.25 83 VAL A O 1
ATOM 654 N N . SER A 1 84 ? -9.888 -0.960 -2.430 1.00 95.31 84 SER A N 1
ATOM 655 C CA . SER A 1 84 ? -10.563 -1.370 -3.660 1.00 95.31 84 SER A CA 1
ATOM 656 C C . SER A 1 84 ? -9.791 -0.836 -4.866 1.00 95.31 84 SER A C 1
ATOM 658 O O . SER A 1 84 ? -9.601 0.372 -5.034 1.00 95.31 84 SER A O 1
ATOM 660 N N . LEU A 1 85 ? -9.293 -1.764 -5.667 1.00 94.94 85 LEU A N 1
ATOM 661 C CA . LEU A 1 85 ? -8.558 -1.590 -6.905 1.00 94.94 85 LEU A CA 1
ATOM 662 C C . LEU A 1 85 ? -9.462 -1.998 -8.066 1.00 94.94 85 LEU A C 1
ATOM 664 O O . LEU A 1 85 ? -10.417 -2.763 -7.913 1.00 94.94 85 LEU A O 1
ATOM 668 N N . ARG A 1 86 ? -9.173 -1.464 -9.250 1.00 91.56 86 ARG A N 1
ATOM 669 C CA . ARG A 1 86 ? -9.934 -1.803 -10.454 1.00 91.56 86 ARG A CA 1
ATOM 670 C C . ARG A 1 86 ? -9.527 -3.192 -10.933 1.00 91.56 86 ARG A C 1
ATOM 672 O O . ARG A 1 86 ? -8.382 -3.601 -10.766 1.00 91.56 86 ARG A O 1
ATOM 679 N N . THR A 1 87 ? -10.449 -3.916 -11.561 1.00 88.19 87 THR A N 1
ATOM 680 C CA . THR A 1 87 ? -10.130 -5.200 -12.195 1.00 88.19 87 THR A CA 1
ATOM 681 C C . THR A 1 87 ? -9.018 -5.009 -13.224 1.00 88.19 87 THR A C 1
ATOM 683 O O . THR A 1 87 ? -9.138 -4.175 -14.121 1.00 88.19 87 THR A O 1
ATOM 686 N N . GLY A 1 88 ? -7.943 -5.784 -13.086 1.00 86.69 88 GLY A N 1
ATOM 687 C CA . GLY A 1 88 ? -6.752 -5.661 -13.920 1.00 86.69 88 GLY A CA 1
ATOM 688 C C . GLY A 1 88 ? -5.725 -4.643 -13.417 1.00 86.69 88 GLY A C 1
ATOM 689 O O . GLY A 1 88 ? -4.689 -4.509 -14.061 1.00 86.69 88 GLY A O 1
ATOM 690 N N . ASP A 1 89 ? -5.961 -3.951 -12.296 1.00 90.56 89 ASP A N 1
ATOM 691 C CA . ASP A 1 89 ? -4.888 -3.243 -11.589 1.00 90.56 89 ASP A CA 1
ATOM 692 C C . ASP A 1 89 ? -3.838 -4.258 -11.102 1.00 90.56 89 ASP A C 1
ATOM 694 O O . ASP A 1 89 ? -4.127 -5.426 -10.834 1.00 90.56 89 ASP A O 1
ATOM 698 N N . GLU A 1 90 ? -2.599 -3.798 -10.957 1.00 90.75 90 GLU A N 1
ATOM 699 C CA . GLU A 1 90 ? -1.585 -4.568 -10.238 1.00 90.75 90 GLU A CA 1
ATOM 700 C C . GLU A 1 90 ? -1.938 -4.631 -8.747 1.00 90.75 90 GLU A C 1
ATOM 702 O O . GLU A 1 90 ? -2.621 -3.747 -8.228 1.00 90.75 90 GLU A O 1
ATOM 707 N N . LEU A 1 91 ? -1.413 -5.632 -8.035 1.00 94.88 91 LEU A N 1
ATOM 708 C CA . LEU A 1 91 ? -1.583 -5.796 -6.581 1.00 94.88 91 LEU A CA 1
ATOM 709 C C . LEU A 1 91 ? -3.005 -6.191 -6.126 1.00 94.88 91 LEU A C 1
ATOM 711 O O . LEU A 1 91 ? -3.338 -6.015 -4.956 1.00 94.88 91 LEU A O 1
ATOM 715 N N . MET A 1 92 ? -3.841 -6.757 -7.005 1.00 95.38 92 MET A N 1
ATOM 716 C CA . MET A 1 92 ? -5.155 -7.296 -6.607 1.00 95.38 92 MET A CA 1
ATOM 717 C C . MET A 1 92 ? -5.053 -8.387 -5.529 1.00 95.38 92 MET A C 1
ATOM 719 O O . MET A 1 92 ? -5.860 -8.405 -4.607 1.00 95.38 92 MET A O 1
ATOM 723 N N . GLU A 1 93 ? -4.040 -9.249 -5.600 1.00 96.38 93 GLU A N 1
ATOM 724 C CA . GLU A 1 93 ? -3.778 -10.264 -4.569 1.00 96.38 93 GLU A CA 1
ATOM 725 C C . GLU A 1 93 ? -3.415 -9.612 -3.224 1.00 96.38 93 GLU A C 1
ATOM 727 O O . GLU A 1 93 ? -3.976 -9.947 -2.186 1.00 96.38 93 GLU A O 1
ATOM 732 N N . LEU A 1 94 ? -2.571 -8.573 -3.244 1.00 97.00 94 LEU A N 1
ATOM 733 C CA . LEU A 1 94 ? -2.257 -7.797 -2.041 1.00 97.00 94 LEU A CA 1
ATOM 734 C C . LEU A 1 94 ? -3.497 -7.098 -1.467 1.00 97.00 94 LEU A C 1
ATOM 736 O O . LEU A 1 94 ? -3.596 -6.934 -0.254 1.00 97.00 94 LEU A O 1
ATOM 740 N N . GLN A 1 95 ? -4.443 -6.671 -2.308 1.00 97.38 95 GLN A N 1
ATOM 741 C CA . GLN A 1 95 ? -5.703 -6.096 -1.835 1.00 97.38 95 GLN A CA 1
ATOM 742 C C . GLN A 1 95 ? -6.495 -7.134 -1.043 1.00 97.38 95 GLN A C 1
ATOM 744 O O . GLN A 1 95 ? -7.040 -6.797 0.009 1.00 97.38 95 GLN A O 1
ATOM 749 N N . GLU A 1 96 ? -6.597 -8.357 -1.559 1.00 97.44 96 GLU A N 1
ATOM 750 C CA . GLU A 1 96 ? -7.306 -9.447 -0.894 1.00 97.44 96 GLU A CA 1
ATOM 751 C C . GLU A 1 96 ? -6.674 -9.756 0.466 1.00 97.44 96 GLU A C 1
ATOM 753 O O . GLU A 1 96 ? -7.365 -9.687 1.485 1.00 97.44 96 GLU A O 1
ATOM 758 N N . GLU A 1 97 ? -5.354 -9.943 0.502 1.00 98.12 97 GLU A N 1
ATOM 759 C CA . GLU A 1 97 ? -4.597 -10.191 1.734 1.00 98.12 97 GLU A CA 1
ATOM 760 C C . GLU A 1 97 ? -4.717 -9.035 2.743 1.00 98.12 97 GLU A C 1
ATOM 762 O O . GLU A 1 97 ? -5.003 -9.241 3.926 1.00 98.12 97 GLU A O 1
ATOM 767 N N . PHE A 1 98 ? -4.577 -7.786 2.287 1.00 98.00 98 PHE A N 1
ATOM 768 C CA . PHE A 1 98 ? -4.722 -6.607 3.143 1.00 98.00 98 PHE A CA 1
ATOM 769 C C . PHE A 1 98 ? -6.132 -6.497 3.733 1.00 98.00 98 PHE A C 1
ATOM 771 O O . PHE A 1 98 ? -6.300 -6.223 4.924 1.00 98.00 98 PHE A O 1
ATOM 778 N N . ASN A 1 99 ? -7.162 -6.711 2.913 1.00 98.00 99 ASN A N 1
ATOM 779 C CA . ASN A 1 99 ? -8.549 -6.656 3.364 1.00 98.00 99 ASN A CA 1
ATOM 780 C C . ASN A 1 99 ? -8.881 -7.812 4.316 1.00 98.00 99 ASN A C 1
ATOM 782 O O . ASN A 1 99 ? -9.643 -7.605 5.263 1.00 98.00 99 ASN A O 1
ATOM 786 N N . GLY A 1 100 ? -8.293 -8.992 4.101 1.00 98.19 100 GLY A N 1
ATOM 787 C CA . GLY A 1 100 ? -8.363 -10.124 5.021 1.00 98.19 100 GLY A CA 1
ATOM 788 C C . GLY A 1 100 ? -7.758 -9.788 6.384 1.00 98.19 100 GLY A C 1
ATOM 789 O O . GLY A 1 100 ? -8.412 -9.974 7.412 1.00 98.19 100 GLY A O 1
ATOM 790 N N . MET A 1 101 ? -6.562 -9.191 6.403 1.00 97.81 101 MET A N 1
ATOM 791 C CA . MET A 1 101 ? -5.919 -8.700 7.627 1.00 97.81 101 MET A CA 1
ATOM 792 C C . MET A 1 101 ? -6.783 -7.654 8.350 1.00 97.81 101 MET A C 1
ATOM 794 O O . MET A 1 101 ? -6.999 -7.765 9.558 1.00 97.81 101 MET A O 1
ATOM 798 N N . ALA A 1 102 ? -7.311 -6.659 7.630 1.00 97.69 102 ALA A N 1
ATOM 799 C CA . ALA A 1 102 ? -8.170 -5.627 8.212 1.00 97.69 102 ALA A CA 1
ATOM 800 C C . ALA A 1 102 ? -9.456 -6.222 8.814 1.00 97.69 102 ALA A C 1
ATOM 802 O O . ALA A 1 102 ? -9.859 -5.845 9.915 1.00 97.69 102 ALA A O 1
ATOM 803 N N . ALA A 1 103 ? -10.072 -7.195 8.134 1.00 98.00 103 ALA A N 1
ATOM 804 C CA . ALA A 1 103 ? -11.246 -7.902 8.637 1.00 98.00 103 ALA A CA 1
ATOM 805 C C . ALA A 1 103 ? -10.936 -8.742 9.886 1.00 98.00 103 ALA A C 1
ATOM 807 O O . ALA A 1 103 ? -11.716 -8.733 10.839 1.00 98.00 103 ALA A O 1
ATOM 808 N N . ALA A 1 104 ? -9.791 -9.429 9.918 1.00 97.94 104 ALA A N 1
ATOM 809 C CA . ALA A 1 104 ? -9.355 -10.182 11.090 1.00 97.94 104 ALA A CA 1
ATOM 810 C C . ALA A 1 104 ? -9.129 -9.262 12.301 1.00 97.94 104 ALA A C 1
ATOM 812 O O . ALA A 1 104 ? -9.590 -9.567 13.401 1.00 97.94 104 ALA A O 1
ATOM 813 N N . LEU A 1 105 ? -8.491 -8.105 12.095 1.00 96.50 105 LEU A N 1
ATOM 814 C CA . LEU A 1 105 ? -8.284 -7.110 13.148 1.00 96.50 105 LEU A CA 1
ATOM 815 C C . LEU A 1 105 ? -9.616 -6.540 13.661 1.00 96.50 105 LEU A C 1
ATOM 817 O O . LEU A 1 105 ? -9.824 -6.461 14.871 1.00 96.50 105 LEU A O 1
ATOM 821 N N . GLN A 1 106 ? -10.546 -6.218 12.756 1.00 96.38 106 GLN A N 1
ATOM 822 C CA . GLN A 1 106 ? -11.898 -5.770 13.108 1.00 96.38 106 GLN A CA 1
ATOM 823 C C . GLN A 1 106 ? -12.629 -6.814 13.967 1.00 96.38 106 GLN A C 1
ATOM 825 O O . GLN A 1 106 ? -13.218 -6.477 14.993 1.00 96.38 106 GLN A O 1
ATOM 830 N N . ALA A 1 107 ? -12.552 -8.093 13.589 1.00 97.12 107 ALA A N 1
ATOM 831 C CA . ALA A 1 107 ? -13.178 -9.183 14.331 1.00 97.12 107 ALA A CA 1
ATOM 832 C C . ALA A 1 107 ? -12.571 -9.372 15.733 1.00 97.12 107 ALA A C 1
ATOM 834 O O . ALA A 1 107 ? -13.310 -9.620 16.690 1.00 97.12 107 ALA A O 1
ATOM 835 N N . LEU A 1 108 ? -11.248 -9.230 15.873 1.00 95.81 108 LEU A N 1
ATOM 836 C CA . LEU A 1 108 ? -10.564 -9.285 17.169 1.00 95.81 108 LEU A CA 1
ATOM 837 C C . LEU A 1 108 ? -11.037 -8.160 18.094 1.00 95.81 108 LEU A C 1
ATOM 839 O O . LEU A 1 108 ? -11.479 -8.433 19.207 1.00 95.81 108 LEU A O 1
ATOM 843 N N . VAL A 1 109 ? -11.056 -6.919 17.609 1.00 94.88 109 VAL A N 1
ATOM 844 C CA . VAL A 1 109 ? -11.522 -5.776 18.407 1.00 94.88 109 VAL A CA 1
ATOM 845 C C . VAL A 1 109 ? -13.005 -5.904 18.766 1.00 94.88 109 VAL A C 1
ATOM 847 O O . VAL A 1 109 ? -13.394 -5.613 19.897 1.00 94.88 109 VAL A O 1
ATOM 850 N N . GLN A 1 110 ? -13.849 -6.398 17.855 1.00 94.31 110 GLN A N 1
ATOM 851 C CA . GLN A 1 110 ? -15.260 -6.646 18.163 1.00 94.31 110 GLN A CA 1
ATOM 852 C C . GLN A 1 110 ? -15.427 -7.710 19.259 1.00 94.31 110 GLN A C 1
ATOM 854 O O . GLN A 1 110 ? -16.296 -7.589 20.128 1.00 94.31 110 GLN A O 1
ATOM 859 N N . LYS A 1 111 ? -14.592 -8.754 19.243 1.00 94.94 111 LYS A N 1
ATOM 860 C CA . LYS A 1 111 ? -14.572 -9.778 20.292 1.00 94.94 111 LYS A CA 1
ATOM 861 C C . LYS A 1 111 ? -14.170 -9.174 21.637 1.00 94.94 111 LYS A C 1
ATOM 863 O O . LYS A 1 111 ? -14.855 -9.437 22.625 1.00 94.94 111 LYS A O 1
ATOM 868 N N . ASP A 1 112 ? -13.137 -8.340 21.667 1.00 93.12 112 ASP A N 1
ATOM 869 C CA . ASP A 1 112 ? -12.685 -7.666 22.887 1.00 93.12 112 ASP A CA 1
ATOM 870 C C . ASP A 1 112 ? -13.749 -6.708 23.432 1.00 93.12 112 ASP A C 1
ATOM 872 O O . ASP A 1 112 ? -14.000 -6.687 24.636 1.00 93.12 112 ASP A O 1
ATOM 876 N N . ARG A 1 113 ? -14.470 -6.000 22.555 1.00 91.06 113 ARG A N 1
ATOM 877 C CA . ARG A 1 113 ? -15.589 -5.124 22.937 1.00 91.06 113 ARG A CA 1
ATOM 878 C C . ARG A 1 113 ? -16.733 -5.901 23.581 1.00 91.06 113 ARG A C 1
ATOM 880 O O . ARG A 1 113 ? -17.251 -5.503 24.623 1.00 91.06 113 ARG A O 1
ATOM 887 N N . ASN A 1 114 ? -17.083 -7.051 23.008 1.00 92.50 114 ASN A N 1
ATOM 888 C CA . ASN A 1 114 ? -18.094 -7.939 23.580 1.00 92.50 114 ASN A CA 1
ATOM 889 C C . ASN A 1 114 ? -17.647 -8.517 24.937 1.00 92.50 114 ASN A C 1
ATOM 891 O O . ASN A 1 114 ? -18.471 -8.691 25.836 1.00 92.50 114 ASN A O 1
ATOM 895 N N . LEU A 1 115 ? -16.357 -8.830 25.102 1.00 92.75 115 LEU A N 1
ATOM 896 C CA . LEU A 1 115 ? -15.802 -9.290 26.379 1.00 92.75 115 LEU A CA 1
ATOM 897 C C . LEU A 1 115 ? -15.826 -8.179 27.434 1.00 92.75 115 LEU A C 1
ATOM 899 O O . LEU A 1 115 ? -16.278 -8.431 28.551 1.00 92.75 115 LEU A O 1
ATOM 903 N N . ALA A 1 116 ? -15.414 -6.962 27.073 1.00 91.19 116 ALA A N 1
ATOM 904 C CA . ALA A 1 116 ? -15.464 -5.795 27.947 1.00 91.19 116 ALA A CA 1
ATOM 905 C C . ALA A 1 116 ? -16.897 -5.514 28.420 1.00 91.19 116 ALA A C 1
ATOM 907 O O . ALA A 1 116 ? -17.118 -5.334 29.614 1.00 91.19 116 ALA A O 1
ATOM 908 N N . GLN A 1 117 ? -17.886 -5.595 27.523 1.00 90.38 117 GLN A N 1
ATOM 909 C CA . GLN A 1 117 ? -19.294 -5.435 27.889 1.00 90.38 117 GLN A CA 1
ATOM 910 C C . GLN A 1 117 ? -19.752 -6.484 28.917 1.00 90.38 117 GLN A C 1
ATOM 912 O O . GLN A 1 117 ? -20.333 -6.130 29.941 1.00 90.38 117 GLN A O 1
ATOM 917 N N . ARG A 1 118 ? -19.440 -7.769 28.699 1.00 92.38 118 ARG A N 1
ATOM 918 C CA . ARG A 1 118 ? -19.789 -8.846 29.648 1.00 92.38 118 ARG A CA 1
ATOM 919 C C . ARG A 1 118 ? -19.118 -8.666 31.011 1.00 92.38 118 ARG A C 1
ATOM 921 O O . ARG A 1 118 ? -19.703 -9.013 32.036 1.00 92.38 118 ARG A O 1
ATOM 928 N N . LEU A 1 119 ? -17.881 -8.167 31.035 1.00 91.69 119 LEU A N 1
ATOM 929 C CA . LEU A 1 119 ? -17.182 -7.851 32.281 1.00 91.69 119 LEU A CA 1
ATOM 930 C C . LEU A 1 119 ? -17.846 -6.670 32.997 1.00 91.69 119 LEU A C 1
ATOM 932 O O . LEU A 1 119 ? -18.106 -6.778 34.192 1.00 91.69 119 LEU A O 1
ATOM 936 N N . SER A 1 120 ? -18.202 -5.607 32.273 1.00 89.69 120 SER A N 1
ATOM 937 C CA . SER A 1 120 ? -18.932 -4.456 32.817 1.00 89.69 120 SER A CA 1
ATOM 938 C C . SER A 1 120 ? -20.285 -4.844 33.420 1.00 89.69 120 SER A C 1
ATOM 940 O O . SER A 1 120 ? -20.635 -4.362 34.496 1.00 89.69 120 SER A O 1
ATOM 942 N N . GLU A 1 121 ? -21.025 -5.753 32.779 1.00 90.69 121 GLU A N 1
ATOM 943 C CA . GLU A 1 121 ? -22.284 -6.300 33.306 1.00 90.69 121 GLU A CA 1
ATOM 944 C C . GLU A 1 121 ? -22.065 -7.073 34.621 1.00 90.69 121 GLU A C 1
ATOM 946 O O . GLU A 1 121 ? -22.785 -6.855 35.596 1.00 90.69 121 GLU A O 1
ATOM 951 N N . ARG A 1 122 ? -21.025 -7.919 34.698 1.00 91.19 122 ARG A N 1
ATOM 952 C CA . ARG A 1 122 ? -20.670 -8.648 35.933 1.00 91.19 122 ARG A CA 1
ATOM 953 C C . ARG A 1 122 ? -20.223 -7.722 37.061 1.00 91.19 122 ARG A C 1
ATOM 955 O O . ARG A 1 122 ? -20.577 -7.954 38.214 1.00 91.19 122 ARG A O 1
ATOM 962 N N . VAL A 1 123 ? -19.442 -6.692 36.744 1.00 90.06 123 VAL A N 1
ATOM 963 C CA . VAL A 1 123 ? -18.994 -5.668 37.700 1.00 90.06 123 VAL A CA 1
ATOM 964 C C . VAL A 1 123 ? -20.189 -4.921 38.287 1.00 90.06 123 VAL A C 1
ATOM 966 O O . VAL A 1 123 ? -20.265 -4.738 39.501 1.00 90.06 123 VAL A O 1
ATOM 969 N N . GLU A 1 124 ? -21.163 -4.556 37.452 1.00 88.38 124 GLU A N 1
ATOM 970 C CA . GLU A 1 124 ? -22.400 -3.928 37.914 1.00 88.38 124 GLU A CA 1
ATOM 971 C C . GLU A 1 124 ? -23.214 -4.855 38.826 1.00 88.38 124 GLU A C 1
ATOM 973 O O . GLU A 1 124 ? -23.732 -4.420 39.857 1.00 88.38 124 GLU A O 1
ATOM 978 N N . GLU A 1 125 ? -23.299 -6.139 38.486 1.00 90.69 125 GLU A N 1
ATOM 979 C CA . GLU A 1 125 ? -23.992 -7.126 39.310 1.00 90.69 125 GLU A CA 1
ATOM 980 C C . GLU A 1 125 ? -23.305 -7.329 40.672 1.00 90.69 125 GLU A C 1
ATOM 982 O O . GLU A 1 125 ? -23.984 -7.399 41.697 1.00 90.69 125 GLU A O 1
ATOM 987 N N . MET A 1 126 ? -21.967 -7.363 40.710 1.00 88.19 126 MET A N 1
ATOM 988 C CA . MET A 1 126 ? -21.198 -7.405 41.961 1.00 88.19 126 MET A CA 1
ATOM 989 C C . MET A 1 126 ? -21.408 -6.142 42.799 1.00 88.19 126 MET A C 1
ATOM 991 O O . MET A 1 126 ? -21.636 -6.249 44.001 1.00 88.19 126 MET A O 1
ATOM 995 N N . SER A 1 127 ? -21.405 -4.963 42.171 1.00 87.94 127 SER A N 1
ATOM 996 C CA . SER A 1 127 ? -21.631 -3.686 42.858 1.00 87.94 127 SER A CA 1
ATOM 997 C C . SER A 1 127 ? -23.003 -3.633 43.545 1.00 87.94 127 SER A C 1
ATOM 999 O O . SER A 1 127 ? -23.108 -3.218 44.700 1.00 87.94 127 SER A O 1
ATOM 1001 N N . LYS A 1 128 ? -24.048 -4.169 42.893 1.00 87.88 128 LYS A N 1
ATOM 1002 C CA . LYS A 1 128 ? -25.403 -4.290 43.468 1.00 87.88 128 LYS A CA 1
ATOM 1003 C C . LYS A 1 128 ? -25.486 -5.244 44.665 1.00 87.88 128 LYS A C 1
ATOM 1005 O O . LYS A 1 128 ? -26.391 -5.101 45.480 1.00 87.88 128 LYS A O 1
ATOM 1010 N N . ARG A 1 129 ? -24.576 -6.219 44.772 1.00 90.00 129 ARG A N 1
ATOM 1011 C CA . ARG A 1 129 ? -24.525 -7.194 45.879 1.00 90.00 1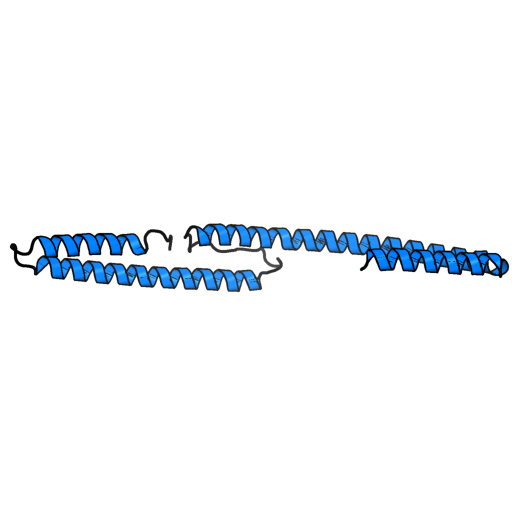29 ARG A CA 1
ATOM 1012 C C . ARG A 1 129 ? -23.687 -6.717 47.070 1.00 90.00 129 ARG A C 1
ATOM 1014 O O . ARG A 1 129 ? -23.711 -7.373 48.109 1.00 90.00 129 ARG A O 1
ATOM 1021 N N . LEU A 1 130 ? -22.939 -5.620 46.933 1.00 87.94 130 LEU A N 1
ATOM 1022 C CA . LEU A 1 130 ? -22.129 -5.076 48.022 1.00 87.94 130 LEU A CA 1
ATOM 1023 C C . LEU A 1 130 ? -23.014 -4.440 49.111 1.00 87.94 130 LEU A C 1
ATOM 1025 O O . LEU A 1 130 ? -23.959 -3.720 48.765 1.00 87.94 130 LEU A O 1
ATOM 1029 N N . PRO A 1 131 ? -22.695 -4.652 50.405 1.00 85.75 131 PRO A N 1
ATOM 1030 C CA . PRO A 1 131 ? -23.369 -3.977 51.514 1.00 85.75 131 PRO A CA 1
ATOM 1031 C C . PRO A 1 131 ? -23.173 -2.456 51.435 1.00 85.75 131 PRO A C 1
ATOM 1033 O O . PRO A 1 131 ? -22.193 -1.984 50.858 1.00 85.75 131 PRO A O 1
ATOM 1036 N N . GLU A 1 132 ? -24.100 -1.682 52.009 1.00 78.25 132 GLU A N 1
ATOM 1037 C CA . GLU A 1 132 ? -24.070 -0.208 51.933 1.00 78.25 132 GLU A CA 1
ATOM 1038 C C . GLU A 1 132 ? -22.819 0.414 52.568 1.00 78.25 132 GLU A C 1
ATOM 1040 O O . GLU A 1 132 ? -22.403 1.487 52.167 1.00 78.25 132 GLU A O 1
ATOM 1045 N N . GLU A 1 133 ? -22.165 -0.292 53.487 1.00 82.56 133 GLU A N 1
ATOM 1046 C CA . GLU A 1 133 ? -20.944 0.148 54.173 1.00 82.56 133 GLU A CA 1
ATOM 1047 C C . GLU A 1 133 ? -19.675 0.018 53.302 1.00 82.56 133 GLU A C 1
ATOM 1049 O O . GLU A 1 133 ? -18.604 0.505 53.668 1.00 82.56 133 GLU A O 1
ATOM 1054 N N . ALA A 1 134 ? -19.762 -0.654 52.147 1.00 84.62 134 ALA A N 1
ATOM 1055 C CA . ALA A 1 134 ? -18.631 -0.936 51.262 1.00 84.62 134 ALA A CA 1
ATOM 1056 C C . ALA A 1 134 ? -18.429 0.142 50.177 1.00 84.62 134 ALA A C 1
ATOM 1058 O O . ALA A 1 134 ? -18.190 -0.181 49.009 1.00 84.62 134 ALA A O 1
ATOM 1059 N N . ASP A 1 135 ? -18.496 1.419 50.559 1.00 85.00 135 ASP A N 1
ATOM 1060 C CA . ASP A 1 135 ? -18.423 2.565 49.638 1.00 85.00 135 ASP A CA 1
ATOM 1061 C C . ASP A 1 135 ? -17.161 2.559 48.764 1.00 85.00 135 ASP A C 1
ATOM 1063 O O . ASP A 1 135 ? -17.254 2.704 47.546 1.00 85.00 135 ASP A O 1
ATOM 1067 N N . ARG A 1 136 ? -15.986 2.283 49.349 1.00 85.69 136 ARG A N 1
ATOM 1068 C CA . ARG A 1 136 ? -14.716 2.220 48.595 1.00 85.69 136 ARG A CA 1
ATOM 1069 C C . ARG A 1 136 ? -14.733 1.151 47.502 1.00 85.69 136 ARG A C 1
ATOM 1071 O O . ARG A 1 136 ? -14.310 1.404 46.384 1.00 85.69 136 ARG A O 1
ATOM 1078 N N . ALA A 1 137 ? -15.264 -0.033 47.807 1.00 87.00 137 ALA A N 1
ATOM 1079 C CA . ALA A 1 137 ? -15.336 -1.123 46.835 1.00 87.00 137 ALA A CA 1
ATOM 1080 C C . ALA A 1 137 ? -16.331 -0.813 45.704 1.00 87.00 137 ALA A C 1
ATOM 1082 O O . ALA A 1 137 ? -16.105 -1.199 44.559 1.00 87.00 137 ALA A O 1
ATOM 1083 N N . ARG A 1 138 ? -17.426 -0.099 46.000 1.00 85.75 138 ARG A N 1
ATOM 1084 C CA . ARG A 1 138 ? -18.358 0.384 44.969 1.00 85.75 138 ARG A CA 1
ATOM 1085 C C . ARG A 1 138 ? -17.706 1.425 44.062 1.00 85.75 138 ARG A C 1
ATOM 1087 O O . ARG A 1 138 ? -17.922 1.380 42.850 1.00 85.75 138 ARG A O 1
ATOM 1094 N N . GLU A 1 139 ? -16.915 2.330 44.629 1.00 87.69 139 GLU A N 1
ATOM 1095 C CA . GLU A 1 139 ? -16.179 3.348 43.877 1.00 87.69 139 GLU A CA 1
ATOM 1096 C C . GLU A 1 139 ? -15.148 2.705 42.931 1.00 87.69 139 GLU A C 1
ATOM 1098 O O . GLU A 1 139 ? -15.176 2.980 41.730 1.00 87.69 139 GLU A O 1
ATOM 1103 N N . ASP A 1 140 ? -14.356 1.745 43.424 1.00 89.75 140 ASP A N 1
ATOM 1104 C CA . ASP A 1 140 ? -13.381 0.983 42.627 1.00 89.75 140 ASP A CA 1
ATOM 1105 C C . ASP A 1 140 ? -14.036 0.175 41.491 1.00 89.75 140 ASP A C 1
ATOM 1107 O O . ASP A 1 140 ? -13.543 0.129 40.364 1.00 89.75 140 ASP A O 1
ATOM 1111 N N . LEU A 1 141 ? -15.183 -0.464 41.743 1.00 89.06 141 LEU A N 1
ATOM 1112 C CA . LEU A 1 141 ? -15.915 -1.178 40.689 1.00 89.06 141 LEU A CA 1
ATOM 1113 C C . LEU A 1 141 ? -16.481 -0.216 39.636 1.00 89.06 141 LEU A C 1
ATOM 1115 O O . LEU A 1 141 ? -16.550 -0.553 38.452 1.00 89.06 141 LEU A O 1
ATOM 1119 N N . THR A 1 142 ? -16.883 0.985 40.051 1.00 87.31 142 THR A N 1
ATOM 1120 C CA . THR A 1 142 ? -17.403 2.005 39.136 1.00 87.31 142 THR A CA 1
ATOM 1121 C C . THR A 1 142 ? -16.293 2.554 38.244 1.00 87.31 142 THR A C 1
ATOM 1123 O O . THR A 1 142 ? -16.505 2.684 37.037 1.00 87.31 142 THR A O 1
ATOM 1126 N N . SER A 1 143 ? -15.100 2.809 38.790 1.00 89.06 143 SER A N 1
ATOM 1127 C CA . SER A 1 143 ? -13.944 3.242 37.997 1.00 89.06 143 SER A CA 1
ATOM 1128 C C . SER A 1 143 ? -13.500 2.159 37.007 1.00 89.06 143 SER A C 1
ATOM 1130 O O . SER A 1 143 ? -13.343 2.448 35.820 1.00 89.06 143 SER A O 1
ATOM 1132 N N . LEU A 1 144 ? -13.437 0.893 37.434 1.00 89.12 144 LEU A N 1
ATOM 1133 C CA . LEU A 1 144 ? -13.073 -0.233 36.568 1.00 89.12 144 LEU A CA 1
ATOM 1134 C C . LEU A 1 144 ? -14.067 -0.432 35.410 1.00 89.12 144 LEU A C 1
ATOM 1136 O O . LEU A 1 144 ? -13.676 -0.748 34.285 1.00 89.12 144 LEU A O 1
ATOM 1140 N N . LYS A 1 145 ? -15.364 -0.199 35.656 1.00 86.25 145 LYS A N 1
ATOM 1141 C CA . LYS A 1 145 ? -16.396 -0.201 34.606 1.00 86.25 145 LYS A CA 1
ATOM 1142 C C . LYS A 1 145 ? -16.149 0.897 33.565 1.00 86.25 145 LYS A C 1
ATOM 1144 O O . LYS A 1 145 ? -16.323 0.648 32.372 1.00 86.25 145 LYS A O 1
ATOM 1149 N N . VAL A 1 146 ? -15.748 2.094 33.997 1.00 86.69 146 VAL A N 1
ATOM 1150 C CA . VAL A 1 146 ? -15.416 3.209 33.093 1.00 86.69 146 VAL A CA 1
ATOM 1151 C C . VAL A 1 146 ? -14.183 2.870 32.252 1.00 86.69 146 VAL A C 1
ATOM 1153 O O . VAL A 1 146 ? -14.208 3.058 31.037 1.00 86.69 146 VAL A O 1
ATOM 1156 N N . GLU A 1 147 ? -13.135 2.308 32.854 1.00 87.75 147 GLU A N 1
ATOM 1157 C CA . GLU A 1 147 ? -11.929 1.885 32.128 1.00 87.75 147 GLU A CA 1
ATOM 1158 C C . GLU A 1 147 ? -12.229 0.826 31.055 1.00 87.75 147 GLU A C 1
ATOM 1160 O O . GLU A 1 147 ? -11.778 0.952 29.912 1.00 87.75 147 GLU A O 1
ATOM 1165 N N . LEU A 1 148 ? -13.051 -0.178 31.384 1.00 86.38 148 LEU A N 1
ATOM 1166 C CA . LEU A 1 148 ? -13.486 -1.212 30.436 1.00 86.38 148 LEU A CA 1
ATOM 1167 C C . LEU A 1 148 ? -14.249 -0.633 29.237 1.00 86.38 148 LEU A C 1
ATOM 1169 O O . LEU A 1 148 ? -14.056 -1.088 28.109 1.00 86.38 148 LEU A O 1
ATOM 1173 N N . ASP A 1 149 ? -15.089 0.380 29.458 1.00 81.75 149 ASP A N 1
ATOM 1174 C CA . ASP A 1 149 ? -15.839 1.044 28.386 1.00 81.75 149 ASP A CA 1
ATOM 1175 C C . ASP A 1 149 ? -14.926 1.861 27.450 1.00 81.75 149 ASP A C 1
ATOM 1177 O O . ASP A 1 149 ? -15.194 1.998 26.254 1.00 81.75 149 ASP A O 1
ATOM 1181 N N . HIS A 1 150 ? -13.804 2.371 27.964 1.00 84.81 150 HIS A N 1
ATOM 1182 C CA . HIS A 1 150 ? -12.829 3.125 27.174 1.00 84.81 150 HIS A CA 1
ATOM 1183 C C . HIS A 1 150 ? -11.860 2.251 26.365 1.00 84.81 150 HIS A C 1
ATOM 1185 O O . HIS A 1 150 ? -11.388 2.696 25.317 1.00 84.81 150 HIS A O 1
ATOM 1191 N N . LEU A 1 151 ? -11.616 1.006 26.784 1.00 83.56 151 LEU A N 1
ATOM 1192 C CA . LEU A 1 151 ? -10.601 0.098 26.223 1.00 83.56 151 LEU A CA 1
ATOM 1193 C C . LEU A 1 151 ? -10.720 -0.139 24.707 1.00 83.56 151 LEU A C 1
ATOM 1195 O O . LEU A 1 151 ? -9.717 -0.302 24.018 1.00 83.56 151 LEU A O 1
ATOM 1199 N N . THR A 1 152 ? -11.943 -0.139 24.174 1.00 76.56 152 THR A N 1
ATOM 1200 C CA . THR A 1 152 ? -12.207 -0.415 22.747 1.00 76.56 152 THR A CA 1
ATOM 1201 C C . THR A 1 152 ? -12.819 0.766 21.995 1.00 76.56 152 THR A C 1
ATOM 1203 O O . THR A 1 152 ? -13.085 0.665 20.798 1.00 76.56 152 THR A O 1
ATOM 1206 N N . LYS A 1 153 ? -13.017 1.913 22.660 1.00 83.00 153 LYS A N 1
ATOM 1207 C CA . LYS A 1 153 ? -13.637 3.111 22.065 1.00 83.00 153 LYS A CA 1
ATOM 1208 C C . LYS A 1 153 ? -12.766 3.797 21.013 1.00 83.00 153 LYS A C 1
ATOM 1210 O O . LYS A 1 153 ? -13.306 4.502 20.166 1.00 83.00 153 LYS A O 1
ATOM 1215 N N . SER A 1 154 ? -11.448 3.611 21.074 1.00 84.69 154 SER A N 1
ATOM 1216 C CA . SER A 1 154 ? -10.492 4.177 20.114 1.00 84.69 154 SER A CA 1
ATOM 1217 C C . SER A 1 154 ? -10.580 3.541 18.727 1.00 84.69 154 SER A C 1
ATOM 1219 O O . SER A 1 154 ? -10.135 4.148 17.756 1.00 84.69 154 SER A O 1
ATOM 1221 N N . PHE A 1 155 ? -11.163 2.346 18.621 1.00 88.94 155 PHE A N 1
ATOM 1222 C CA . PHE A 1 155 ? -11.317 1.639 17.361 1.00 88.94 155 PHE A CA 1
ATOM 1223 C C . PHE A 1 155 ? -12.739 1.787 16.826 1.00 88.94 155 PHE A C 1
ATOM 1225 O O . PHE A 1 155 ? -13.731 1.501 17.503 1.00 88.94 155 PHE A O 1
ATOM 1232 N N . LYS A 1 156 ? -12.827 2.197 15.565 1.00 90.25 156 LYS A N 1
ATOM 1233 C CA . LYS A 1 156 ? -14.046 2.146 14.772 1.00 90.25 156 LYS A CA 1
ATOM 1234 C C . LYS A 1 156 ? -14.093 0.778 14.093 1.00 90.25 156 LYS A C 1
ATOM 1236 O O . LYS A 1 156 ? -13.350 0.513 13.147 1.00 90.25 156 LYS A O 1
ATOM 1241 N N . VAL A 1 157 ? -14.954 -0.076 14.633 1.00 86.75 157 VAL A N 1
ATOM 1242 C CA . VAL A 1 157 ? -15.272 -1.432 14.168 1.00 86.75 157 VAL A CA 1
ATOM 1243 C C . VAL A 1 157 ? -16.692 -1.505 13.648 1.00 86.75 157 VAL A C 1
ATOM 1245 O O . VAL A 1 157 ? -17.541 -0.728 14.134 1.00 86.75 157 VAL A O 1
#

Sequence (157 aa):
MLVASLIVGGDVYYSLTRMMLTECPSVTDRVMQFNTVLLVKIALYLGLMLMISLYVSHRFAGPIYRFEKSCQSLSLGDLTHRVSLRTGDELMELQEEFNGMAAALQALVQKDRNLAQRLSERVEEMSKRLPEEADRAREDLTSLKVELDHLTKSFKV

Radius of gyration: 34.82 Å; chains: 1; bounding box: 71×16×101 Å

Foldseek 3Di:
DVVVCVVVVVVVVVVVVVVCCVVPVVCVVVVVVVVVVVVVVVVVVVVVVVVVVVVVCVLVVVQVVLVVVQVVCVVQQELVDARDDDVVRPCPVVRVVVNVVSVVVVVVLVVLLVVLVVVLVVLVVVLVVDDPVPVVSNVVSVVSNVVSNVPSPSHDD

Secondary structure (DSSP, 8-state):
-HHHHHHHHHHHHHHHHHHHHHH-GGGHHHHHHHHHHHHHHHHHHHHHHHHHHHHHHHHHHHHHHHHHHHHHHHHTTBTT------TT-TTHHHHHHHHHHHHHHHHHHHHHHHHHHHHHHHHHHHHHHS-TT-HHHHHHHHHHHHHHHHTTTTSB-

pLDDT: mean 91.66, std 4.52, range [76.56, 98.19]